Protein AF-A0A376U068-F1 (a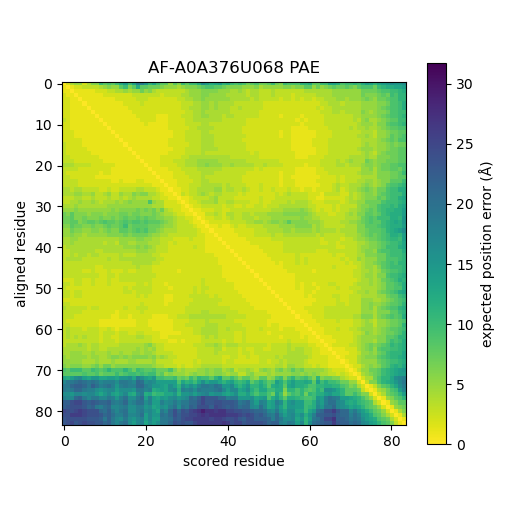fdb_monomer)

Secondary structure (DSSP, 8-state):
--SHHHHHHHHHHHHHHHTTT---EEEEE-----SSHHHHHHHHHHHHHHHHHHHHHT-SEEEESSGGGHHHH-SS--------

InterPro domains:
  IPR001465 Malate synthase, TIM barrel domain [PF01274] (1-70)
  IPR006252 Malate synthase A [PTHR42902] (1-70)
  IPR011076 Malate synthase superfamily [SSF51645] (1-71)
  IPR046363 Malate synthase, N-terminal and TIM-barrel domains [G3DSA:3.20.20.360] (1-82)

Structure (mmCIF, N/CA/C/O backbone):
data_AF-A0A376U068-F1
#
_entry.id   AF-A0A376U068-F1
#
loop_
_atom_site.group_PDB
_atom_site.id
_atom_site.type_symbol
_atom_site.label_atom_id
_atom_site.label_alt_id
_atom_site.label_comp_id
_atom_site.label_asym_id
_atom_site.label_entity_id
_atom_site.label_seq_id
_atom_site.pdbx_PDB_ins_code
_atom_site.Cartn_x
_atom_site.Cartn_y
_atom_site.Cartn_z
_atom_site.occupancy
_atom_site.B_iso_or_equiv
_atom_site.auth_seq_id
_atom_site.auth_comp_id
_atom_site.auth_asym_id
_atom_site.auth_atom_id
_atom_site.pdbx_PDB_model_num
ATOM 1 N N . MET A 1 1 ? 3.054 6.744 0.879 1.00 72.00 1 MET A N 1
ATOM 2 C CA . MET A 1 1 ? 2.107 7.339 1.862 1.00 72.00 1 MET A CA 1
ATOM 3 C C . MET A 1 1 ? 2.851 7.908 3.078 1.00 72.00 1 MET A C 1
ATOM 5 O O . MET A 1 1 ? 2.363 7.856 4.201 1.00 72.00 1 MET A O 1
ATOM 9 N N . ASP A 1 2 ? 4.046 8.450 2.857 1.00 81.19 2 ASP A N 1
ATOM 10 C CA . ASP A 1 2 ? 5.011 8.870 3.881 1.00 81.19 2 ASP A CA 1
ATOM 11 C C . ASP A 1 2 ? 4.858 10.345 4.283 1.00 81.19 2 ASP A C 1
ATOM 13 O O . ASP A 1 2 ? 5.272 10.743 5.369 1.00 81.19 2 ASP A O 1
ATOM 17 N N . LYS A 1 3 ? 4.230 11.169 3.435 1.00 92.19 3 LYS A N 1
ATOM 18 C CA . LYS A 1 3 ? 3.928 12.562 3.779 1.00 92.19 3 LYS A CA 1
ATOM 19 C C . LYS A 1 3 ? 2.959 12.631 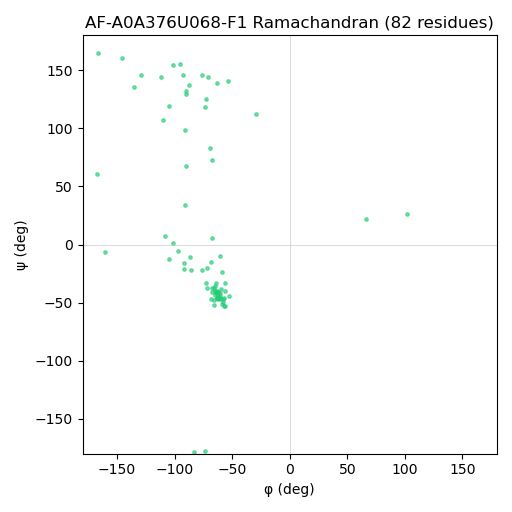4.969 1.00 92.19 3 LYS A C 1
ATOM 21 O O . LYS A 1 3 ? 1.984 11.873 4.975 1.00 92.19 3 LYS A O 1
ATOM 26 N N . PRO A 1 4 ? 3.153 13.563 5.928 1.00 93.00 4 PRO A N 1
ATOM 27 C CA . PRO A 1 4 ? 2.394 13.581 7.182 1.00 93.00 4 PRO A CA 1
ATOM 28 C C . PRO A 1 4 ? 0.872 13.544 7.004 1.00 93.00 4 PRO A C 1
ATOM 30 O O . PRO A 1 4 ? 0.193 12.755 7.657 1.00 93.00 4 PRO A O 1
ATOM 33 N N . PHE A 1 5 ? 0.330 14.336 6.074 1.00 96.44 5 PHE A N 1
ATOM 34 C CA . PHE A 1 5 ? -1.116 14.390 5.850 1.00 96.44 5 PHE A CA 1
ATOM 35 C C . PHE A 1 5 ? -1.682 13.082 5.267 1.00 96.44 5 PHE A C 1
ATOM 37 O O . PHE A 1 5 ? -2.754 12.640 5.673 1.00 96.44 5 PHE A O 1
ATOM 44 N N . LEU A 1 6 ? -0.949 12.420 4.364 1.00 94.88 6 LEU A N 1
ATOM 45 C CA . LEU A 1 6 ? -1.363 11.141 3.779 1.00 94.88 6 LEU A CA 1
ATOM 46 C C . LEU A 1 6 ? -1.260 9.999 4.787 1.00 94.88 6 LEU A C 1
ATOM 48 O O . LEU A 1 6 ? -2.127 9.126 4.815 1.00 94.88 6 LEU A O 1
ATOM 52 N N . ASN A 1 7 ? -0.229 10.016 5.633 1.00 91.75 7 ASN A N 1
ATOM 53 C CA . ASN A 1 7 ? -0.105 9.054 6.721 1.00 91.75 7 ASN A CA 1
ATOM 54 C C . ASN A 1 7 ? -1.268 9.195 7.718 1.00 91.75 7 ASN A C 1
ATOM 56 O O . ASN A 1 7 ? -1.886 8.194 8.082 1.00 91.75 7 ASN A O 1
ATOM 60 N N . ALA A 1 8 ? -1.616 10.430 8.098 1.00 95.00 8 ALA A N 1
ATOM 61 C CA . ALA A 1 8 ? -2.759 10.707 8.966 1.00 95.00 8 ALA A CA 1
ATOM 62 C C . ALA A 1 8 ? -4.082 10.224 8.350 1.00 95.00 8 ALA A C 1
ATOM 64 O O . ALA A 1 8 ? -4.864 9.559 9.032 1.00 95.00 8 ALA A O 1
ATOM 65 N N . TYR A 1 9 ? -4.299 10.487 7.056 1.00 96.50 9 TYR A N 1
ATOM 66 C CA . TYR A 1 9 ? -5.447 9.968 6.308 1.00 96.50 9 TYR A CA 1
ATOM 67 C C . TYR A 1 9 ? -5.522 8.433 6.367 1.00 96.50 9 TYR A C 1
ATOM 69 O O . TYR A 1 9 ? -6.550 7.890 6.773 1.00 96.50 9 TYR A O 1
ATOM 77 N N . SER A 1 10 ? -4.434 7.736 6.027 1.00 95.31 10 SER A N 1
ATOM 78 C CA . SER A 1 10 ? -4.390 6.268 6.022 1.00 95.31 10 SER A CA 1
ATOM 79 C C . SER A 1 10 ? -4.726 5.683 7.397 1.00 95.31 10 SER A C 1
ATOM 81 O O . SER A 1 10 ? -5.588 4.814 7.514 1.00 95.31 10 SER A O 1
ATOM 83 N N . 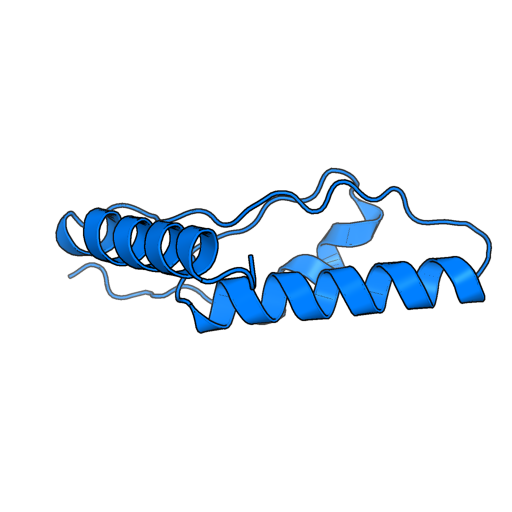ARG A 1 11 ? -4.128 6.219 8.466 1.00 94.06 11 ARG A N 1
ATOM 84 C CA . ARG A 1 11 ? -4.389 5.758 9.838 1.00 94.06 11 ARG A CA 1
ATOM 85 C C . ARG A 1 11 ? -5.825 6.028 10.287 1.00 94.06 11 ARG A C 1
ATOM 87 O O . ARG A 1 11 ? -6.411 5.208 10.996 1.00 94.06 11 ARG A O 1
ATOM 94 N N . LEU A 1 12 ? -6.403 7.163 9.887 1.00 97.12 12 LEU A N 1
ATOM 95 C CA . LEU A 1 12 ? -7.796 7.488 10.195 1.00 97.12 12 LEU A CA 1
ATOM 96 C C . LEU A 1 12 ? -8.767 6.547 9.474 1.00 97.12 12 LEU A C 1
ATOM 98 O O . LEU A 1 12 ? -9.737 6.105 10.095 1.00 97.12 12 LEU A O 1
ATOM 102 N N . LEU A 1 13 ? -8.501 6.215 8.207 1.00 97.25 13 LEU A N 1
ATOM 103 C CA . LEU A 1 13 ? -9.288 5.250 7.436 1.00 97.25 13 LEU A CA 1
ATOM 104 C C . LEU A 1 13 ? -9.298 3.887 8.132 1.00 97.25 13 LEU A C 1
ATOM 106 O O . LEU A 1 13 ? -10.372 3.366 8.424 1.00 97.25 13 LEU A O 1
ATOM 110 N N . ILE A 1 14 ? -8.120 3.366 8.487 1.00 95.94 14 ILE A N 1
ATOM 111 C CA . ILE A 1 14 ? -7.970 2.069 9.166 1.00 95.94 14 ILE A CA 1
ATOM 112 C C . ILE A 1 14 ? -8.773 2.046 10.467 1.00 95.94 14 ILE A C 1
ATOM 114 O O . ILE A 1 14 ? -9.660 1.211 10.647 1.00 95.94 14 ILE A O 1
ATOM 118 N N . LYS A 1 15 ? -8.560 3.045 11.334 1.00 96.25 15 LYS A N 1
ATOM 119 C CA . LYS A 1 15 ? -9.295 3.178 12.601 1.00 96.25 15 LYS A CA 1
ATOM 120 C C . LYS A 1 15 ? -10.813 3.223 12.389 1.00 96.25 15 LYS A C 1
ATOM 122 O O . LYS A 1 15 ? -11.571 2.661 13.177 1.00 96.25 15 LYS A O 1
ATOM 127 N N . THR A 1 16 ? -11.261 3.920 11.349 1.00 97.56 16 THR A N 1
ATOM 128 C CA . THR A 1 16 ? -12.678 4.102 11.006 1.00 97.56 16 THR A CA 1
ATOM 129 C C . THR A 1 16 ? -13.322 2.798 10.542 1.00 97.56 16 THR A C 1
ATOM 131 O O . THR A 1 16 ? -14.417 2.476 11.016 1.00 97.56 16 THR A O 1
ATOM 134 N N . CYS A 1 17 ? -12.661 2.063 9.647 1.00 97.50 17 CYS A N 1
ATOM 135 C CA . CYS A 1 17 ? -13.132 0.783 9.125 1.00 97.50 17 CYS A CA 1
ATOM 136 C C . CYS A 1 17 ? -13.173 -0.281 10.225 1.00 97.50 17 CYS A C 1
ATOM 138 O O . CYS A 1 17 ? -14.229 -0.860 10.485 1.00 97.50 17 CYS A O 1
ATOM 140 N N . HIS A 1 18 ? -12.068 -0.454 10.952 1.00 95.12 18 HIS A N 1
ATOM 141 C CA . HIS A 1 18 ? -11.949 -1.491 11.980 1.00 95.12 18 HIS A CA 1
ATOM 142 C C . HIS A 1 18 ? -12.913 -1.278 13.145 1.00 95.12 18 HIS A C 1
ATOM 144 O O . HIS A 1 18 ? -13.509 -2.237 13.627 1.00 95.12 18 HIS A O 1
ATOM 150 N N . LYS A 1 19 ? -13.182 -0.023 13.536 1.00 95.88 19 LYS A N 1
ATOM 151 C CA . LYS A 1 19 ? -14.211 0.293 14.547 1.00 95.88 19 LYS A CA 1
ATOM 152 C C . LYS A 1 19 ? -15.614 -0.199 14.151 1.00 95.88 19 LYS A C 1
ATOM 154 O O . LYS A 1 19 ? -16.463 -0.365 15.020 1.00 95.88 19 LYS A O 1
ATOM 159 N N . ARG A 1 20 ? -15.874 -0.392 12.856 1.00 97.44 20 ARG A N 1
ATOM 160 C CA . ARG A 1 20 ? -17.169 -0.821 12.300 1.00 97.44 20 ARG A CA 1
ATOM 161 C C . ARG A 1 20 ? -17.151 -2.264 11.785 1.00 97.44 20 ARG A C 1
ATOM 163 O O . ARG A 1 20 ? -18.110 -2.674 11.144 1.00 97.44 20 ARG A O 1
ATOM 170 N N . GLY A 1 21 ? -16.069 -3.005 12.020 1.00 93.75 21 GLY A N 1
ATOM 171 C CA . GLY A 1 21 ? -15.898 -4.358 11.493 1.00 93.75 21 GLY A CA 1
ATOM 172 C C . GLY A 1 21 ? -15.764 -4.434 9.967 1.00 93.75 21 GLY A C 1
ATOM 173 O O . GLY A 1 21 ? -16.042 -5.473 9.379 1.00 93.75 21 GLY A O 1
ATOM 174 N N . ALA A 1 22 ? -15.361 -3.337 9.318 1.00 95.12 22 ALA A N 1
ATOM 175 C CA . ALA A 1 22 ? -15.116 -3.280 7.880 1.00 95.12 22 ALA A CA 1
ATOM 176 C C . ALA A 1 22 ? -13.614 -3.359 7.571 1.00 95.12 22 ALA A C 1
ATOM 178 O O . ALA A 1 22 ? -12.789 -2.931 8.380 1.00 95.12 22 ALA A O 1
ATOM 179 N N . PHE A 1 23 ? -13.266 -3.841 6.375 1.00 94.38 23 PHE A N 1
ATOM 180 C CA . PHE A 1 23 ? -11.881 -3.865 5.904 1.00 94.38 23 PHE A CA 1
ATOM 181 C C . PHE A 1 23 ? -11.382 -2.483 5.460 1.00 94.38 23 PHE A C 1
ATOM 183 O O . PHE A 1 23 ? -12.117 -1.672 4.891 1.00 94.38 23 PHE A O 1
ATOM 190 N N . ALA A 1 24 ? -10.098 -2.239 5.697 1.00 95.62 24 ALA A N 1
ATOM 191 C CA . ALA A 1 24 ? -9.340 -1.074 5.278 1.00 95.62 24 ALA A CA 1
ATOM 192 C C . ALA A 1 24 ? -8.329 -1.472 4.196 1.00 95.62 24 ALA A C 1
ATOM 194 O O . ALA A 1 24 ? -7.318 -2.114 4.474 1.00 95.62 24 ALA A O 1
ATOM 195 N N . MET A 1 25 ? -8.586 -1.078 2.950 1.00 94.81 25 MET A N 1
ATOM 196 C CA . MET A 1 25 ? -7.716 -1.408 1.818 1.00 94.81 25 MET A CA 1
ATOM 197 C C . MET A 1 25 ? -6.602 -0.373 1.637 1.00 94.81 25 MET A C 1
ATOM 199 O O . MET A 1 25 ? -6.844 0.831 1.725 1.00 94.81 25 MET A O 1
ATOM 203 N N . GLY A 1 26 ? -5.388 -0.856 1.377 1.00 92.50 26 GLY A N 1
ATOM 204 C CA . GLY A 1 26 ? -4.230 -0.059 0.983 1.00 92.50 26 GLY A CA 1
ATOM 205 C C . GLY A 1 26 ? -4.316 0.442 -0.460 1.00 92.50 26 GLY A C 1
ATOM 206 O O . GLY A 1 26 ? -5.300 0.226 -1.170 1.00 92.50 26 GLY A O 1
ATOM 207 N N . GLY A 1 27 ? -3.268 1.133 -0.901 1.00 92.06 27 GLY A N 1
ATOM 208 C CA . GLY A 1 27 ? -3.195 1.743 -2.220 1.00 92.06 27 GLY A CA 1
ATOM 209 C C . GLY A 1 27 ? -2.752 0.788 -3.331 1.00 92.06 27 GLY A C 1
ATOM 210 O O . GLY A 1 27 ? -2.465 -0.395 -3.135 1.00 92.06 27 GLY A O 1
ATOM 211 N N . MET A 1 28 ? -2.658 1.343 -4.538 1.00 93.44 28 MET A N 1
ATOM 212 C CA . MET A 1 28 ? -2.252 0.636 -5.752 1.00 93.44 28 MET A CA 1
ATOM 213 C C . MET A 1 28 ? -0.734 0.689 -5.968 1.00 93.44 28 MET A C 1
ATOM 215 O O . MET A 1 28 ? -0.138 1.763 -5.955 1.00 93.44 28 MET A O 1
ATOM 219 N N . ALA A 1 29 ? -0.115 -0.458 -6.256 1.00 91.31 29 ALA A N 1
ATOM 220 C CA . ALA A 1 29 ? 1.190 -0.516 -6.916 1.00 91.31 29 ALA A CA 1
ATOM 221 C C . ALA A 1 29 ? 0.986 -0.589 -8.438 1.00 91.31 29 ALA A C 1
ATOM 223 O O . ALA A 1 29 ? 0.729 -1.657 -8.997 1.00 91.31 29 ALA A O 1
ATOM 224 N N . ALA A 1 30 ? 1.100 0.562 -9.101 1.00 90.19 30 ALA A N 1
ATOM 225 C CA . ALA A 1 30 ? 0.820 0.729 -10.529 1.00 90.19 30 ALA A CA 1
ATOM 226 C C . ALA A 1 30 ? 2.055 0.514 -11.428 1.00 90.19 30 ALA A C 1
ATOM 228 O O . ALA A 1 30 ? 2.218 1.190 -12.442 1.00 90.19 30 ALA A O 1
ATOM 229 N N . PHE A 1 31 ? 2.958 -0.389 -11.045 1.00 89.38 31 PHE A N 1
ATOM 230 C CA . PHE A 1 31 ? 4.161 -0.671 -11.827 1.00 89.38 31 PHE A CA 1
ATOM 231 C C . PHE A 1 31 ? 3.943 -1.837 -12.796 1.00 89.38 31 PHE A C 1
ATOM 233 O O . PHE A 1 31 ? 3.252 -2.804 -12.477 1.00 89.38 31 PHE A O 1
ATOM 240 N N . ILE A 1 32 ? 4.587 -1.763 -13.961 1.00 88.31 32 ILE A N 1
ATOM 241 C CA . ILE A 1 32 ? 4.691 -2.866 -14.920 1.00 88.31 32 ILE A CA 1
ATOM 242 C C . ILE A 1 32 ? 6.120 -3.423 -14.806 1.00 88.31 32 ILE A C 1
ATOM 244 O O . ILE A 1 32 ? 7.065 -2.653 -15.008 1.00 88.31 32 ILE A O 1
ATOM 248 N N . PRO A 1 33 ? 6.307 -4.710 -14.447 1.00 86.12 33 PRO A N 1
ATOM 249 C CA . PRO A 1 33 ? 7.627 -5.333 -14.371 1.00 86.12 33 PRO A CA 1
ATOM 250 C C . PRO A 1 33 ? 8.418 -5.177 -15.673 1.00 86.12 33 PRO A C 1
ATOM 252 O O . PRO A 1 33 ? 7.860 -5.285 -16.767 1.00 86.12 33 PRO A O 1
ATOM 255 N N . SER A 1 34 ? 9.721 -4.927 -15.552 1.00 89.81 34 SER A N 1
ATOM 256 C CA . SER A 1 34 ? 10.621 -4.816 -16.704 1.00 89.81 34 SER A CA 1
ATOM 257 C C . SER A 1 34 ? 11.317 -6.146 -16.987 1.00 89.81 34 SER A C 1
ATOM 259 O O . SER A 1 34 ? 11.487 -6.963 -16.086 1.00 89.81 34 SER A O 1
ATOM 261 N N . LYS A 1 35 ? 11.748 -6.345 -18.238 1.00 89.50 35 LYS A N 1
ATOM 262 C CA . LYS A 1 35 ? 12.672 -7.431 -18.606 1.00 89.50 35 LYS A CA 1
ATOM 263 C C . LYS A 1 35 ? 14.115 -7.132 -18.192 1.00 89.50 35 LYS A C 1
ATOM 265 O O . LYS A 1 35 ? 14.908 -8.055 -18.082 1.00 89.50 35 LYS A O 1
ATOM 270 N N . ASP A 1 36 ? 14.440 -5.856 -17.995 1.00 95.12 36 ASP A N 1
ATOM 271 C CA . ASP A 1 36 ? 15.719 -5.425 -17.441 1.00 95.12 36 ASP A CA 1
ATOM 272 C C . ASP A 1 36 ? 15.741 -5.739 -15.943 1.00 95.12 36 ASP A C 1
ATOM 274 O O . ASP A 1 36 ? 14.902 -5.242 -15.184 1.00 95.12 36 ASP A O 1
ATOM 278 N N . GLU A 1 37 ? 16.673 -6.595 -15.535 1.00 92.06 37 GLU A N 1
ATOM 279 C CA . GLU A 1 37 ? 16.747 -7.117 -14.175 1.00 92.06 37 GLU A CA 1
ATOM 280 C C . GLU A 1 37 ?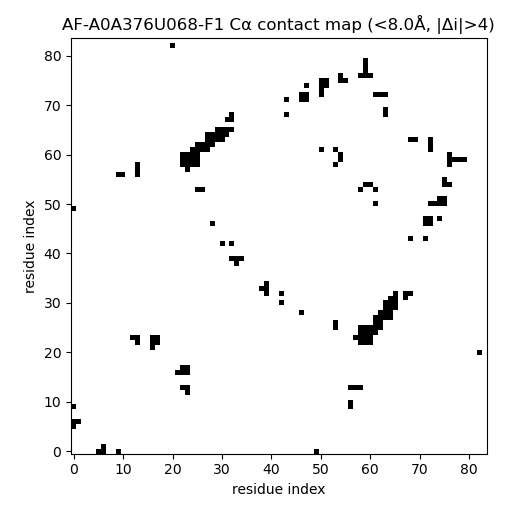 17.055 -6.025 -13.145 1.00 92.06 37 GLU A C 1
ATOM 282 O O . GLU A 1 37 ? 16.436 -5.996 -12.079 1.00 92.06 37 GLU A O 1
ATOM 287 N N . GLU A 1 38 ? 17.943 -5.082 -13.465 1.00 93.50 38 GLU A N 1
ATOM 288 C CA . GLU A 1 38 ? 18.312 -4.004 -12.549 1.00 93.50 38 G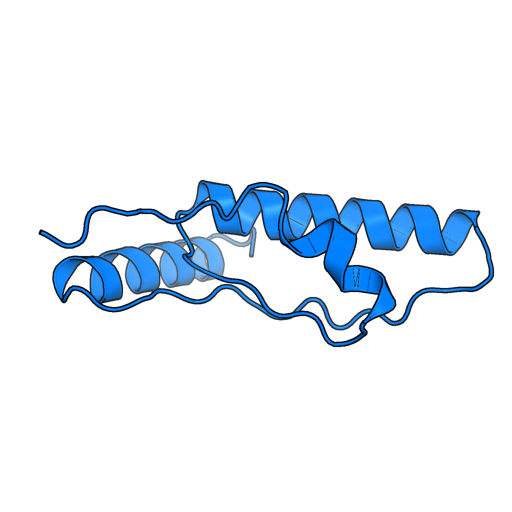LU A CA 1
ATOM 289 C C . GLU A 1 38 ? 17.114 -3.082 -12.304 1.00 93.50 38 GLU A C 1
ATOM 291 O O . GLU A 1 38 ? 16.731 -2.817 -11.155 1.00 93.50 38 GLU A O 1
ATOM 296 N N . ARG A 1 39 ? 16.446 -2.669 -13.386 1.00 91.50 39 ARG A N 1
ATOM 297 C CA . ARG A 1 39 ? 15.233 -1.850 -13.296 1.00 91.50 39 ARG A CA 1
ATOM 298 C C . ARG A 1 39 ? 14.114 -2.587 -12.568 1.00 91.50 39 ARG A C 1
ATOM 300 O O . ARG A 1 39 ? 13.393 -1.980 -11.770 1.00 91.50 39 ARG A O 1
ATOM 307 N N . ASN A 1 40 ? 13.951 -3.881 -12.834 1.00 91.75 40 ASN A N 1
ATOM 308 C CA . ASN A 1 40 ? 12.928 -4.685 -12.182 1.00 91.75 40 ASN A CA 1
ATOM 309 C C . ASN A 1 40 ? 13.201 -4.801 -10.677 1.00 91.75 40 ASN A C 1
ATOM 311 O O . ASN A 1 40 ? 12.297 -4.569 -9.879 1.00 91.75 40 ASN A O 1
ATOM 315 N N . ASN A 1 41 ? 14.447 -5.042 -10.269 1.00 92.00 41 ASN A N 1
ATOM 316 C CA . ASN A 1 41 ? 14.830 -5.123 -8.859 1.00 92.00 41 ASN A CA 1
ATOM 317 C C . ASN A 1 41 ? 14.554 -3.817 -8.100 1.00 92.00 41 ASN A C 1
ATOM 319 O O . ASN A 1 41 ? 14.007 -3.855 -6.994 1.00 92.00 41 ASN A O 1
ATOM 323 N N . GLN A 1 42 ? 14.841 -2.657 -8.700 1.00 90.81 42 GLN A N 1
ATOM 324 C CA . GLN A 1 42 ? 14.511 -1.356 -8.102 1.00 90.81 42 GLN A CA 1
ATOM 325 C C . GLN A 1 42 ? 12.998 -1.189 -7.885 1.00 90.81 42 GLN A C 1
ATOM 327 O O . GLN A 1 42 ? 12.556 -0.798 -6.800 1.00 90.81 42 GLN A O 1
ATOM 332 N N . VAL A 1 43 ? 12.194 -1.525 -8.899 1.00 90.94 43 VAL A N 1
ATOM 333 C CA . VAL A 1 43 ? 10.727 -1.468 -8.821 1.00 90.94 43 VAL A CA 1
ATOM 334 C C . VAL A 1 43 ? 10.197 -2.431 -7.760 1.00 90.94 43 VAL A C 1
ATOM 336 O O . VAL A 1 43 ? 9.381 -2.037 -6.929 1.00 90.94 43 VAL A O 1
ATOM 339 N N . LEU A 1 44 ? 10.678 -3.673 -7.745 1.00 90.81 44 LEU A N 1
ATOM 340 C CA . LEU A 1 44 ? 10.246 -4.693 -6.793 1.00 90.81 44 LEU A CA 1
ATOM 341 C C . LEU A 1 44 ? 10.588 -4.312 -5.351 1.00 90.81 44 LEU A C 1
ATOM 343 O O . LEU A 1 44 ? 9.759 -4.501 -4.461 1.00 90.81 44 LEU A O 1
ATOM 347 N N . ASN A 1 45 ? 11.764 -3.729 -5.112 1.00 90.69 45 ASN A N 1
ATOM 348 C CA . ASN A 1 45 ? 12.142 -3.234 -3.788 1.00 90.69 45 ASN A CA 1
ATOM 349 C C . ASN A 1 45 ? 11.229 -2.096 -3.329 1.00 90.69 45 ASN A C 1
ATOM 351 O O . ASN A 1 45 ? 10.783 -2.095 -2.180 1.00 90.69 45 ASN A O 1
ATOM 355 N N . LYS A 1 46 ? 10.878 -1.175 -4.235 1.00 89.56 46 LYS A N 1
ATOM 356 C CA . LYS A 1 46 ? 9.914 -0.111 -3.937 1.00 89.56 46 LYS A CA 1
ATOM 357 C C . LYS A 1 46 ? 8.526 -0.667 -3.618 1.00 89.56 46 LYS A C 1
ATOM 359 O O . LYS A 1 46 ? 7.942 -0.278 -2.613 1.00 89.56 46 LYS A O 1
ATOM 364 N N . VAL A 1 47 ? 8.031 -1.617 -4.415 1.00 91.31 47 VAL A N 1
ATOM 365 C CA . VAL A 1 47 ? 6.744 -2.286 -4.161 1.00 91.31 47 VAL A CA 1
ATOM 366 C C . VAL A 1 47 ? 6.753 -2.960 -2.790 1.00 91.31 47 VAL A C 1
ATOM 368 O O . VAL A 1 47 ? 5.846 -2.717 -2.000 1.00 91.31 47 VAL A O 1
ATOM 371 N N . LYS A 1 48 ? 7.790 -3.741 -2.464 1.00 90.38 48 LYS A N 1
ATOM 372 C CA . LYS A 1 48 ? 7.915 -4.389 -1.148 1.00 90.38 48 LYS A CA 1
ATOM 373 C C . LYS A 1 48 ? 7.890 -3.374 -0.004 1.00 90.38 48 LYS A C 1
ATOM 375 O O . LYS A 1 48 ? 7.167 -3.586 0.964 1.00 90.38 48 LYS A O 1
ATOM 380 N N . ALA A 1 49 ? 8.644 -2.279 -0.116 1.00 89.88 49 ALA A N 1
ATOM 381 C CA . ALA A 1 49 ? 8.702 -1.245 0.915 1.00 89.88 49 ALA A CA 1
ATOM 382 C C . ALA A 1 49 ? 7.342 -0.557 1.121 1.00 89.88 49 ALA A C 1
ATOM 384 O O . ALA A 1 49 ? 6.879 -0.427 2.256 1.00 89.88 49 ALA A O 1
ATOM 385 N N . ASP A 1 50 ? 6.668 -0.184 0.031 1.00 89.81 50 ASP A N 1
ATOM 386 C CA . ASP A 1 50 ? 5.352 0.455 0.090 1.00 89.81 50 ASP A CA 1
ATOM 387 C C . ASP A 1 50 ? 4.295 -0.491 0.689 1.00 89.81 50 ASP A C 1
ATOM 389 O O . ASP A 1 50 ? 3.505 -0.078 1.540 1.00 89.81 50 ASP A O 1
ATOM 393 N N . LYS A 1 51 ? 4.302 -1.777 0.309 1.00 90.25 51 LYS A N 1
ATOM 394 C CA . LYS A 1 51 ? 3.344 -2.765 0.838 1.00 90.25 51 LYS A CA 1
ATOM 395 C C . LYS A 1 51 ? 3.631 -3.158 2.283 1.00 90.25 51 LYS A C 1
ATOM 397 O O . LYS A 1 51 ? 2.692 -3.366 3.048 1.00 90.25 51 LYS A O 1
ATOM 402 N N . ALA A 1 52 ? 4.898 -3.180 2.689 1.00 89.50 52 ALA A N 1
ATOM 403 C CA . ALA A 1 52 ? 5.271 -3.351 4.089 1.00 89.50 52 ALA A CA 1
ATOM 404 C C . ALA A 1 52 ? 4.770 -2.181 4.949 1.00 89.50 52 ALA A C 1
ATOM 406 O O . ALA A 1 52 ? 4.245 -2.404 6.036 1.00 89.50 52 ALA A O 1
ATOM 407 N N . LEU A 1 53 ? 4.861 -0.941 4.455 1.00 88.75 53 LEU A N 1
ATOM 408 C CA . LEU A 1 53 ? 4.309 0.221 5.156 1.00 88.75 53 LEU A CA 1
ATOM 409 C C . LEU A 1 53 ? 2.784 0.119 5.316 1.00 88.75 53 LEU A C 1
ATOM 411 O O . LEU A 1 53 ? 2.255 0.417 6.386 1.00 88.75 53 LEU A O 1
ATOM 415 N N . GLU A 1 54 ? 2.073 -0.312 4.272 1.00 91.69 54 GLU A N 1
ATOM 416 C CA . GLU A 1 54 ? 0.623 -0.524 4.334 1.00 91.69 54 GLU A CA 1
ATOM 417 C C . GLU A 1 54 ? 0.241 -1.609 5.347 1.00 91.69 54 GLU A C 1
ATOM 419 O O . GLU A 1 54 ? -0.651 -1.375 6.167 1.00 91.69 54 GLU A O 1
ATOM 424 N N . ALA A 1 55 ? 0.942 -2.744 5.337 1.00 89.81 55 ALA A N 1
ATOM 425 C CA . ALA A 1 55 ? 0.749 -3.816 6.309 1.00 89.81 55 ALA A CA 1
ATOM 426 C C . ALA A 1 55 ? 1.020 -3.336 7.745 1.00 89.81 55 ALA A C 1
ATOM 428 O O . ALA A 1 55 ? 0.191 -3.537 8.628 1.00 89.81 55 ALA A O 1
ATOM 429 N N . ASN A 1 56 ? 2.126 -2.616 7.965 1.00 88.50 56 ASN A N 1
ATOM 430 C CA . ASN A 1 56 ? 2.500 -2.084 9.279 1.00 88.50 56 ASN A CA 1
ATOM 431 C C . ASN A 1 56 ? 1.493 -1.056 9.816 1.00 88.50 56 ASN A C 1
ATOM 433 O O . ASN A 1 56 ? 1.281 -0.975 11.023 1.00 88.50 56 ASN A O 1
ATOM 437 N N . ASN A 1 57 ? 0.859 -0.276 8.935 1.00 89.75 57 ASN A N 1
ATOM 438 C CA . ASN A 1 57 ? -0.213 0.638 9.332 1.00 89.75 57 ASN A CA 1
ATOM 439 C C . ASN A 1 57 ? -1.514 -0.097 9.705 1.00 89.75 57 ASN A C 1
ATOM 441 O O . ASN A 1 57 ? -2.342 0.493 10.400 1.00 89.75 57 ASN A O 1
ATOM 445 N N . GLY A 1 58 ? -1.692 -1.346 9.258 1.00 91.44 58 GLY A N 1
ATOM 446 C CA . GLY A 1 58 ? -2.861 -2.178 9.553 1.00 91.44 58 GLY A CA 1
ATOM 447 C C . GLY A 1 58 ? -3.887 -2.278 8.423 1.00 91.44 58 GLY A C 1
ATOM 448 O O . GLY A 1 58 ? -5.062 -2.480 8.706 1.00 91.44 58 GLY A O 1
ATOM 449 N N . HIS A 1 59 ? -3.493 -2.112 7.156 1.00 93.44 59 HIS A N 1
ATOM 450 C CA . HIS A 1 59 ? -4.413 -2.405 6.051 1.00 93.44 59 HIS A CA 1
ATOM 451 C C . HIS A 1 59 ? -4.650 -3.916 5.920 1.00 93.44 59 HIS A C 1
ATOM 453 O O . HIS A 1 59 ? -3.730 -4.718 6.074 1.00 93.44 59 HIS A O 1
ATOM 459 N N . ASP A 1 60 ? -5.876 -4.288 5.563 1.00 92.94 60 ASP A N 1
ATOM 460 C CA . ASP A 1 60 ? -6.325 -5.680 5.419 1.00 92.94 60 ASP A CA 1
ATOM 461 C C . ASP A 1 60 ? -6.047 -6.265 4.029 1.00 92.94 60 ASP A C 1
ATOM 463 O O . ASP A 1 60 ? -6.193 -7.464 3.797 1.00 92.94 60 ASP A O 1
ATOM 467 N N . GLY A 1 61 ? -5.665 -5.412 3.082 1.00 91.12 61 GLY A N 1
ATOM 468 C CA . GLY A 1 61 ? -5.448 -5.772 1.691 1.00 91.12 61 GLY A CA 1
ATOM 469 C C . GLY A 1 61 ? -4.717 -4.672 0.942 1.00 91.12 61 GLY A C 1
ATOM 470 O O . GLY A 1 61 ? -4.636 -3.536 1.403 1.00 91.12 61 GLY A O 1
ATOM 471 N N . THR A 1 62 ? -4.195 -5.001 -0.235 1.00 92.62 62 THR A N 1
ATOM 472 C CA . THR A 1 62 ? -3.501 -4.045 -1.098 1.00 92.62 62 THR A CA 1
ATOM 473 C C . THR A 1 62 ? -3.738 -4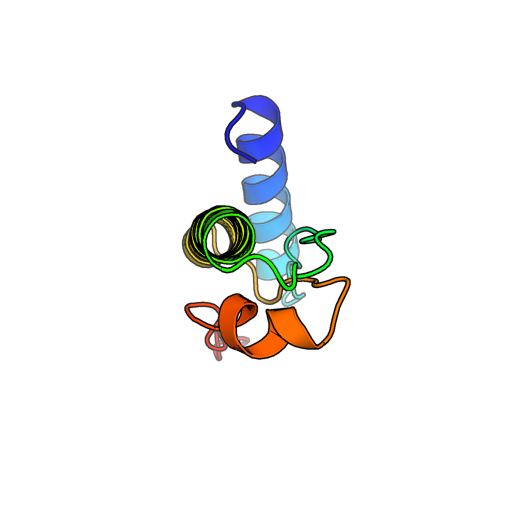.346 -2.570 1.00 92.62 62 THR A C 1
ATOM 475 O O . THR A 1 62 ? -4.168 -5.447 -2.916 1.00 92.62 62 THR A O 1
ATOM 478 N N . TRP A 1 63 ? -3.509 -3.364 -3.441 1.00 93.00 63 TRP A N 1
ATOM 479 C CA . TRP A 1 63 ? -3.779 -3.476 -4.871 1.00 93.00 63 TRP A CA 1
ATOM 480 C C . TRP A 1 63 ? -2.485 -3.492 -5.690 1.00 93.00 63 TRP A C 1
ATOM 482 O O . TRP A 1 63 ? -1.511 -2.788 -5.388 1.00 93.00 63 TRP A O 1
ATOM 492 N N . ILE A 1 64 ? -2.503 -4.284 -6.760 1.00 92.00 64 ILE A N 1
ATOM 493 C CA . ILE A 1 64 ? -1.457 -4.375 -7.782 1.00 92.00 64 ILE A CA 1
ATOM 494 C C . ILE A 1 64 ? -2.095 -4.240 -9.166 1.00 92.00 64 ILE A C 1
ATOM 496 O O . ILE A 1 64 ? -3.208 -4.716 -9.383 1.00 92.00 64 ILE A O 1
ATOM 500 N N . ALA A 1 65 ? -1.387 -3.614 -10.105 1.00 90.81 65 ALA A N 1
ATOM 501 C CA . ALA A 1 65 ? -1.882 -3.441 -11.472 1.00 90.81 65 ALA A CA 1
ATOM 502 C C . ALA A 1 65 ? -1.465 -4.578 -12.423 1.00 90.81 65 ALA A C 1
ATOM 504 O O . ALA A 1 65 ? -2.025 -4.702 -13.507 1.00 90.81 65 ALA A O 1
ATOM 505 N N . HIS A 1 66 ? -0.476 -5.395 -12.040 1.00 90.38 66 HIS A N 1
ATOM 506 C CA . HIS A 1 66 ? 0.100 -6.420 -12.909 1.00 90.38 66 HIS A CA 1
ATOM 507 C C . HIS A 1 66 ? 0.287 -7.759 -12.171 1.00 90.38 66 HIS A C 1
ATOM 509 O O . HIS A 1 66 ? 0.841 -7.756 -11.067 1.00 90.38 66 HIS A O 1
ATOM 515 N N . PRO A 1 67 ? -0.075 -8.914 -12.773 1.00 89.06 67 PRO A N 1
ATOM 516 C CA . PRO A 1 67 ? 0.063 -10.234 -12.140 1.00 89.06 67 PRO A CA 1
ATOM 517 C C . PRO A 1 67 ? 1.486 -10.564 -11.676 1.00 89.06 67 PRO A C 1
ATOM 519 O O . PRO A 1 67 ? 1.674 -11.176 -10.631 1.00 89.06 67 PRO A O 1
ATOM 522 N N . GLY A 1 68 ? 2.501 -10.087 -12.403 1.00 88.56 68 GLY A N 1
ATOM 523 C CA . GLY A 1 68 ? 3.915 -10.239 -12.024 1.00 88.56 68 GLY A CA 1
ATOM 524 C C . GLY A 1 68 ? 4.305 -9.593 -10.684 1.00 88.56 68 GLY A C 1
ATOM 525 O O . GLY A 1 68 ? 5.401 -9.838 -10.195 1.00 88.56 68 GLY A O 1
ATOM 526 N N . LEU A 1 69 ? 3.425 -8.794 -10.070 1.00 87.38 69 LEU A N 1
ATOM 527 C CA . LEU A 1 69 ? 3.626 -8.221 -8.736 1.00 87.38 69 LEU A CA 1
ATOM 528 C C . LEU A 1 69 ? 2.944 -9.023 -7.611 1.00 87.38 69 LEU A C 1
ATOM 530 O O . LEU A 1 69 ? 3.149 -8.709 -6.439 1.00 87.38 69 LEU A O 1
ATOM 534 N N . ALA A 1 70 ? 2.157 -10.059 -7.929 1.00 85.38 70 ALA A N 1
ATOM 535 C CA . ALA A 1 70 ? 1.335 -10.782 -6.952 1.00 85.38 70 ALA A CA 1
ATOM 536 C C . ALA A 1 70 ? 2.147 -11.423 -5.818 1.00 85.38 70 ALA A C 1
ATOM 538 O O . ALA A 1 70 ? 1.749 -11.345 -4.656 1.00 85.38 70 ALA A O 1
ATOM 539 N N . GLY A 1 71 ? 3.325 -11.975 -6.124 1.00 83.06 71 GLY A N 1
ATOM 540 C CA . GLY A 1 71 ? 4.223 -12.553 -5.116 1.00 83.06 71 GLY A CA 1
ATOM 541 C C . GLY A 1 71 ? 4.858 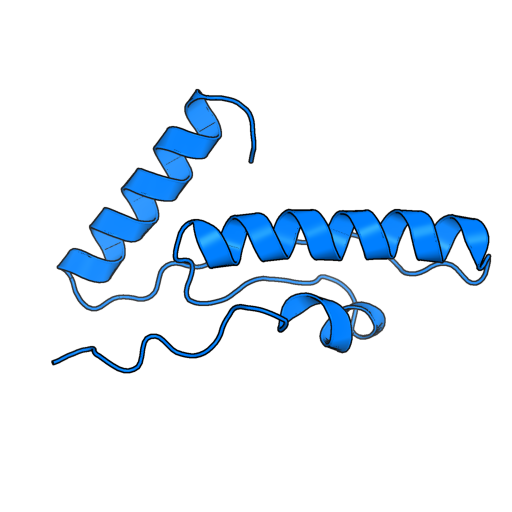-11.527 -4.170 1.00 83.06 71 GLY A C 1
ATOM 542 O O . GLY A 1 71 ? 5.369 -11.893 -3.117 1.00 83.06 71 GLY A O 1
ATOM 543 N N . TYR A 1 72 ? 4.808 -10.239 -4.516 1.00 76.31 72 TYR A N 1
ATOM 544 C CA . TYR A 1 72 ? 5.468 -9.160 -3.778 1.00 76.31 72 TYR A CA 1
ATOM 545 C C . TYR A 1 72 ? 4.498 -8.314 -2.945 1.00 76.31 72 TYR A C 1
ATOM 547 O O . TYR A 1 72 ? 4.941 -7.542 -2.098 1.00 76.31 72 TYR A O 1
ATOM 555 N N . GLY A 1 73 ? 3.186 -8.462 -3.164 1.00 62.94 73 GLY A N 1
ATOM 556 C CA . GLY A 1 73 ? 2.149 -7.700 -2.462 1.00 62.94 73 GLY A CA 1
ATOM 557 C C . GLY A 1 73 ? 1.709 -8.283 -1.115 1.00 62.94 73 GLY A C 1
ATOM 558 O O . GLY A 1 73 ? 1.201 -7.547 -0.276 1.00 62.94 73 GLY A O 1
ATOM 559 N N . ASN A 1 74 ? 1.924 -9.582 -0.885 1.00 60.03 74 ASN A N 1
ATOM 560 C CA . ASN A 1 74 ? 1.303 -10.319 0.227 1.00 60.03 74 ASN A CA 1
ATOM 561 C C . ASN A 1 74 ? 2.214 -10.552 1.448 1.00 60.03 74 ASN A C 1
ATOM 563 O O . ASN A 1 74 ? 1.778 -11.166 2.417 1.00 60.03 74 ASN A O 1
ATOM 567 N N . GLY A 1 75 ? 3.462 -10.072 1.438 1.00 53.41 75 GLY A N 1
ATOM 568 C CA .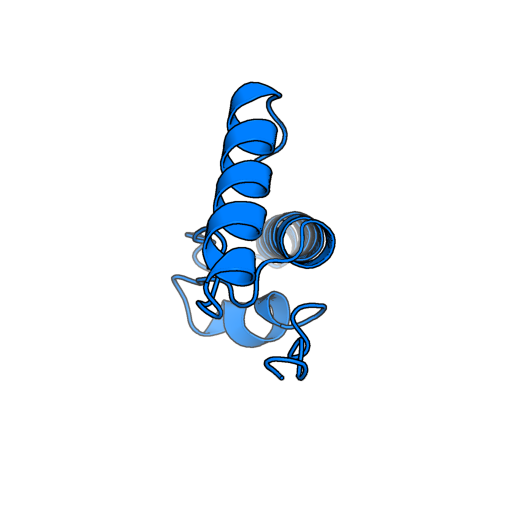 GLY A 1 75 ? 4.498 -10.420 2.429 1.00 53.41 75 GLY A CA 1
ATOM 569 C C . GLY A 1 75 ? 4.294 -9.935 3.876 1.00 53.41 75 GLY A C 1
ATOM 570 O O . GLY A 1 75 ? 5.184 -10.113 4.696 1.00 53.41 75 GLY A O 1
ATOM 571 N N . GLY A 1 76 ? 3.155 -9.330 4.206 1.00 52.41 76 GLY A N 1
ATOM 572 C CA . GLY A 1 76 ? 2.844 -8.859 5.563 1.00 52.41 76 GLY A CA 1
ATOM 573 C C . GLY A 1 76 ? 1.357 -8.636 5.837 1.00 52.41 76 GLY A C 1
ATOM 574 O O . GLY A 1 76 ? 0.973 -8.392 6.974 1.00 52.41 76 GLY A O 1
ATOM 575 N N . ILE A 1 77 ? 0.505 -8.760 4.816 1.00 61.25 77 ILE A N 1
ATOM 576 C CA . ILE A 1 77 ? -0.946 -8.633 4.944 1.00 61.25 77 ILE A CA 1
ATOM 577 C C . ILE A 1 77 ? -1.503 -10.030 5.236 1.00 61.25 77 ILE A C 1
ATOM 579 O O . ILE A 1 77 ? -2.120 -10.681 4.395 1.00 61.25 77 ILE A O 1
ATOM 583 N N . GLN A 1 78 ? -1.188 -10.552 6.421 1.00 51.31 78 GLN A N 1
ATOM 584 C CA . GLN A 1 78 ? -1.863 -11.734 6.942 1.00 51.31 78 GLN A CA 1
ATOM 585 C C . GLN A 1 78 ? -3.077 -11.290 7.745 1.00 51.31 78 GLN A C 1
ATOM 587 O O . GLN A 1 78 ? -2.987 -10.416 8.605 1.00 51.31 78 GLN A O 1
ATOM 592 N N . ARG A 1 79 ? -4.210 -11.912 7.400 1.00 50.69 79 ARG A N 1
ATOM 593 C CA . ARG A 1 79 ? -5.545 -11.741 7.973 1.00 50.69 79 ARG A CA 1
ATOM 594 C C . ARG A 1 79 ? -5.465 -11.329 9.442 1.00 50.69 79 ARG A C 1
ATOM 596 O O . ARG A 1 79 ? -5.123 -12.153 10.289 1.00 50.69 79 ARG A O 1
ATOM 603 N N . HIS A 1 80 ? -5.883 -10.102 9.752 1.00 48.91 80 HIS A N 1
ATOM 604 C CA . HIS A 1 80 ? -6.385 -9.791 11.085 1.00 48.91 80 HIS A CA 1
ATOM 605 C C . HIS A 1 80 ? -7.709 -10.559 11.250 1.00 48.91 80 HIS A C 1
ATOM 607 O O . HIS A 1 80 ? -8.809 -10.021 11.173 1.00 48.91 80 HIS A O 1
ATOM 613 N N . SER A 1 81 ? -7.612 -11.881 11.408 1.00 46.00 81 SER A N 1
ATOM 614 C CA . SER A 1 81 ? -8.692 -12.722 11.895 1.00 46.00 81 SER A CA 1
ATOM 615 C C . SER A 1 81 ? -8.880 -12.369 13.360 1.00 46.00 81 SER A C 1
ATOM 617 O O . SER A 1 81 ? -8.273 -12.985 14.232 1.00 46.00 81 SER A O 1
ATOM 619 N N . ARG A 1 82 ? -9.633 -11.300 13.601 1.00 48.12 82 ARG A N 1
ATOM 620 C CA . ARG A 1 82 ? -10.374 -11.026 14.833 1.00 48.12 82 ARG A CA 1
ATOM 621 C C . ARG A 1 82 ? -11.339 -9.870 14.558 1.00 48.12 82 ARG A C 1
ATOM 623 O O . ARG A 1 82 ? -11.270 -8.811 15.170 1.00 48.12 82 ARG A O 1
ATOM 630 N N . LEU A 1 83 ? -12.242 -10.095 13.605 1.00 43.69 83 LEU A N 1
ATOM 631 C CA . LEU A 1 83 ? -13.591 -9.581 13.807 1.00 43.69 83 LEU A CA 1
ATOM 632 C C . LEU A 1 83 ? -14.213 -10.479 14.895 1.00 43.69 83 LEU A C 1
ATOM 634 O O . LEU A 1 83 ? -14.080 -11.700 14.760 1.00 43.69 83 LEU A O 1
ATOM 638 N N . PRO A 1 84 ? -14.730 -9.912 16.001 1.00 44.03 84 PRO A N 1
ATOM 639 C CA . PRO A 1 84 ? -15.423 -10.676 17.035 1.00 44.03 84 PRO A CA 1
ATOM 640 C C . PRO A 1 84 ? -16.660 -11.393 16.487 1.00 44.03 84 PRO A C 1
ATOM 642 O O . PRO A 1 84 ? -17.241 -10.897 15.493 1.00 44.03 84 PRO A O 1
#

Solvent-accessible surface area (backbone atoms only — not comparable to full-atom values): 5019 Å² total; per-residue (Å²): 111,82,54,70,70,50,36,53,50,54,51,49,48,32,56,56,23,53,76,69,73,40,81,26,71,42,65,74,46,81,62,76,86,54,90,50,64,70,64,26,52,56,51,51,52,50,46,37,53,55,39,46,52,36,26,74,70,56,28,66,42,71,43,68,72,35,79,93,46,57,87,51,60,56,86,59,48,66,80,80,86,72,73,132

Radius of gyration: 13.9 Å; Cα contacts (8 Å, |Δi|>4): 97; chains: 1; bounding box: 36×27×36 Å

Nearest PDB structu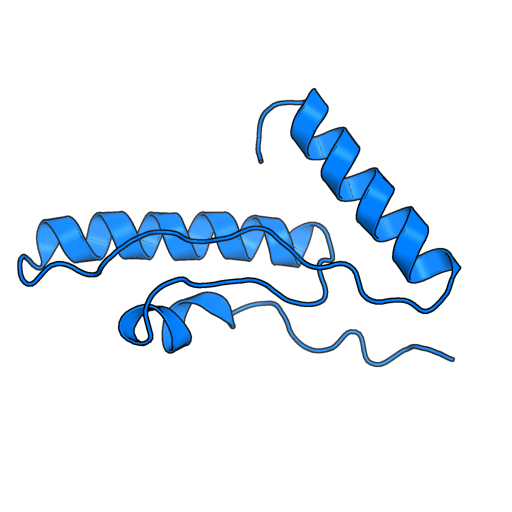res (foldseek):
  3cv2-assembly1_A  TM=9.662E-01  e=2.298E-08  Escherichia coli
  5tao-assembly1_A  TM=7.161E-01  e=2.547E-01  Haloferax volcanii DS2
  1i6n-assembly1_A  TM=4.607E-01  e=1.857E+00  Bacillus subtilis

Foldseek 3Di:
DPPPVVLVVLLVQQVVQVVVVHFREDEELEDDADPPPVVNVVSLVVLLVRLVVSLVSPGQYYHYPDPVCVVRNPPRNDDPPDPD

Organism: Escherichia coli (NCBI:txid562)

pLDDT: mean 85.8, std 14.61, range [43.69, 97.56]

Sequence (84 aa):
MDKPFLNAYSRLLIKTCHKRGAFAMGGMAAFIPSKDEERNNQVLNKVKADKALEANNGHDGTWIAHPGLAGYGNGGIQRHSRLP

Mean predicted aligned error: 5.24 Å